Protein AF-A0A0J7NZJ3-F1 (afdb_monomer_lite)

Radius of gyration: 26.22 Å; chains: 1; bounding box: 53×62×60 Å

Sequence (137 aa):
MSRIPDVPDTSALKGGGDRPMTIVRRVGRERERMLGMTDEERAWRKKWLDAQKLAPEEPVTPKGYYEEMYNPIRRFYSAPMNKVQNMMEPLMHWTRQGGWKITVSRPTMYPDTKDLDVLYRTKGNQFYVNGFDKSPI

Organism: Lasius niger (NCBI:txid67767)

Foldseek 3Di:
DPPDDDDPDPPVPPPPDDDDDDPCPQVVDPVSVVVPADPVRVVVVVVVVVVPDDDPCPPDDDVCNVVVVDDPVVCVVCVVVVVVCVVCVVVPPPPDPDDPPPDDDDDDDDPPDPCVVVPPPPDPVCVPCVCVVVPPD

InterPro domains:
  IPR019174 NADH dehydrogenase 1, beta subcomplex, subunit 6 [PF09782] (16-89)

Structure (mmCIF, N/CA/C/O backbone):
data_AF-A0A0J7NZJ3-F1
#
_entry.id   AF-A0A0J7NZJ3-F1
#
loop_
_atom_site.group_PDB
_atom_site.id
_atom_site.type_symbol
_atom_site.label_atom_id
_atom_site.label_alt_id
_atom_site.label_comp_id
_atom_site.label_asym_id
_atom_site.label_entity_id
_atom_site.label_seq_id
_atom_site.pdbx_PDB_ins_code
_atom_site.Cartn_x
_atom_site.Cartn_y
_atom_site.Cartn_z
_atom_site.occupancy
_atom_site.B_iso_or_equiv
_atom_site.auth_seq_id
_atom_site.auth_comp_id
_atom_site.auth_asym_id
_atom_site.auth_atom_id
_atom_site.pdbx_PDB_model_num
ATOM 1 N N . MET A 1 1 ? 23.732 -0.361 -39.952 1.00 41.81 1 MET A N 1
ATOM 2 C CA . MET A 1 1 ? 22.488 0.358 -39.603 1.00 41.81 1 MET A CA 1
ATOM 3 C C . MET A 1 1 ? 21.825 -0.403 -38.468 1.00 41.81 1 MET A C 1
ATOM 5 O O . MET A 1 1 ? 21.679 -1.617 -38.596 1.00 41.81 1 MET A O 1
ATOM 9 N N . SER A 1 2 ? 21.540 0.241 -37.335 1.00 41.75 2 SER A N 1
ATOM 10 C CA . SER A 1 2 ? 20.831 -0.387 -36.214 1.00 41.75 2 SER A CA 1
ATOM 11 C C . SER A 1 2 ? 19.495 -0.940 -36.723 1.00 41.75 2 SER A C 1
ATOM 13 O O . SER A 1 2 ? 18.712 -0.227 -37.335 1.00 41.75 2 SER A O 1
ATOM 15 N N . ARG A 1 3 ? 19.225 -2.236 -36.507 1.00 59.31 3 ARG A N 1
ATOM 16 C CA . ARG A 1 3 ? 17.913 -2.853 -36.820 1.00 59.31 3 ARG A CA 1
ATOM 17 C C . ARG A 1 3 ? 16.822 -2.446 -35.820 1.00 59.31 3 ARG A C 1
ATOM 19 O O . ARG A 1 3 ? 15.704 -2.950 -35.878 1.00 59.31 3 ARG A O 1
ATOM 26 N N . ILE A 1 4 ? 17.190 -1.618 -34.849 1.00 54.62 4 ILE A N 1
ATOM 27 C CA . ILE A 1 4 ? 16.340 -1.148 -33.770 1.00 54.62 4 ILE A CA 1
ATOM 28 C C . ILE A 1 4 ? 15.749 0.173 -34.260 1.00 54.62 4 ILE A C 1
ATOM 30 O O . ILE A 1 4 ? 16.530 1.042 -34.644 1.00 54.62 4 ILE A O 1
ATOM 34 N N . PRO A 1 5 ? 14.414 0.309 -34.310 1.00 60.78 5 PRO A N 1
ATOM 35 C CA . PRO A 1 5 ? 13.801 1.565 -34.704 1.00 60.78 5 PRO A CA 1
ATOM 36 C C . PRO A 1 5 ? 14.178 2.644 -33.693 1.00 60.78 5 PRO A C 1
ATOM 38 O O . PRO A 1 5 ? 14.085 2.417 -32.482 1.00 60.78 5 PRO A O 1
ATOM 41 N N . ASP A 1 6 ? 14.590 3.801 -34.204 1.00 62.91 6 ASP A N 1
ATOM 42 C CA . ASP A 1 6 ? 14.817 4.972 -33.373 1.00 62.91 6 ASP A CA 1
ATOM 43 C C . ASP A 1 6 ? 13.517 5.367 -32.674 1.00 62.91 6 ASP A C 1
ATOM 45 O O . ASP A 1 6 ? 12.397 5.126 -33.141 1.00 62.91 6 ASP A O 1
ATOM 49 N N . VAL A 1 7 ? 13.681 5.940 -31.495 1.00 61.03 7 VAL A N 1
ATOM 50 C CA . VAL A 1 7 ? 12.571 6.290 -30.629 1.00 61.03 7 VAL A CA 1
ATOM 51 C C . VAL A 1 7 ? 11.738 7.396 -31.299 1.00 61.03 7 VAL A C 1
ATOM 53 O O . VAL A 1 7 ? 12.303 8.419 -31.684 1.00 61.03 7 VAL A O 1
ATOM 56 N N . PRO A 1 8 ? 10.399 7.258 -31.422 1.00 60.31 8 PRO A N 1
ATOM 57 C CA . PRO A 1 8 ? 9.576 8.342 -31.948 1.00 60.31 8 PRO A CA 1
ATOM 58 C C . PRO A 1 8 ? 9.675 9.546 -31.010 1.00 60.31 8 PRO A C 1
ATOM 60 O O . PRO A 1 8 ? 9.648 9.377 -29.784 1.00 60.31 8 PRO A O 1
ATOM 63 N N . ASP A 1 9 ? 9.807 10.748 -31.566 1.00 61.19 9 ASP A N 1
ATOM 64 C CA . ASP A 1 9 ? 9.882 11.973 -30.775 1.00 61.19 9 ASP A CA 1
ATOM 65 C C . ASP A 1 9 ? 8.548 12.221 -30.042 1.00 61.19 9 ASP A C 1
ATOM 67 O O . ASP A 1 9 ? 7.464 12.045 -30.600 1.00 61.19 9 ASP A O 1
ATOM 71 N N . THR A 1 10 ? 8.619 12.580 -28.760 1.00 54.94 10 THR A N 1
ATOM 72 C CA . THR A 1 10 ? 7.445 12.830 -27.897 1.00 54.94 10 THR A CA 1
ATOM 73 C C . THR A 1 10 ? 7.421 14.231 -27.322 1.00 54.94 10 THR A C 1
ATOM 75 O O . THR A 1 10 ? 6.650 14.505 -26.402 1.00 54.94 10 THR A O 1
ATOM 78 N N . SER A 1 11 ? 8.230 15.123 -27.888 1.00 57.75 11 SER A N 1
ATOM 79 C CA . SER A 1 11 ? 8.173 16.571 -27.682 1.00 57.75 11 SER A CA 1
ATOM 80 C C . SER A 1 11 ? 6.761 17.164 -27.874 1.00 57.75 11 SER A C 1
ATOM 82 O O . SER A 1 11 ? 6.467 18.240 -27.361 1.00 57.75 11 SER A O 1
ATOM 84 N N . ALA A 1 12 ? 5.857 16.441 -28.547 1.00 50.81 12 ALA A N 1
ATOM 85 C CA . ALA A 1 12 ? 4.479 16.845 -28.821 1.00 50.81 12 ALA A CA 1
ATOM 86 C C . ALA A 1 12 ? 3.500 16.785 -27.622 1.00 50.81 12 ALA A C 1
ATOM 88 O O . ALA A 1 12 ? 2.387 17.304 -27.734 1.00 50.81 12 ALA A O 1
ATOM 89 N N . LEU A 1 13 ? 3.856 16.186 -26.474 1.00 57.81 13 LEU A N 1
ATOM 90 C CA . LEU A 1 13 ? 2.993 16.204 -25.282 1.00 57.81 13 LEU A CA 1
ATOM 91 C C . LEU A 1 13 ? 3.130 17.567 -24.574 1.00 57.81 13 LEU A C 1
ATOM 93 O O . LEU A 1 13 ? 4.118 17.836 -23.888 1.00 57.81 13 LEU A O 1
ATOM 97 N N . LYS A 1 14 ? 2.143 18.454 -24.773 1.00 46.91 14 LYS A N 1
ATOM 98 C CA . LYS A 1 14 ? 2.092 19.799 -24.168 1.00 46.91 14 LYS A CA 1
ATOM 99 C C . LYS A 1 14 ? 2.301 19.696 -22.647 1.00 46.91 14 LYS A C 1
ATOM 101 O O . LYS A 1 14 ? 1.433 19.185 -21.948 1.00 46.91 14 LYS A O 1
ATOM 106 N N . GLY A 1 15 ? 3.446 20.175 -22.151 1.00 55.78 15 GLY A N 1
ATOM 107 C CA . GLY A 1 15 ? 3.791 20.189 -20.721 1.00 55.78 15 GLY A CA 1
ATOM 108 C C . GLY A 1 15 ? 5.087 19.470 -20.335 1.00 55.78 15 GLY A C 1
ATOM 109 O O . GLY A 1 15 ? 5.417 19.456 -19.155 1.00 55.78 15 GLY A O 1
ATOM 110 N N . GLY A 1 16 ? 5.825 18.877 -21.283 1.00 52.75 16 GLY A N 1
ATOM 111 C CA . GLY A 1 16 ? 7.102 18.212 -20.974 1.00 52.75 16 GLY A CA 1
ATOM 112 C C . GLY A 1 16 ? 6.945 16.965 -20.094 1.00 52.75 16 GLY A C 1
ATOM 113 O O . GLY A 1 16 ? 7.902 16.537 -19.454 1.00 52.75 16 GLY A O 1
ATOM 114 N N . GLY A 1 17 ? 5.734 16.400 -20.040 1.00 59.41 17 GLY A N 1
ATOM 115 C CA . GLY A 1 17 ? 5.440 15.196 -19.273 1.00 59.41 17 GLY A CA 1
ATOM 116 C C . GLY A 1 17 ? 6.110 13.962 -19.876 1.00 59.41 17 GLY A C 1
ATOM 117 O O . GLY A 1 17 ? 6.126 13.782 -21.097 1.00 59.41 17 GLY A O 1
ATOM 118 N N . ASP A 1 18 ? 6.642 13.096 -19.009 1.00 60.12 18 ASP A N 1
ATOM 119 C CA . ASP A 1 18 ? 7.151 11.782 -19.406 1.00 60.12 18 ASP A CA 1
ATOM 120 C C . ASP A 1 18 ? 6.038 10.995 -20.138 1.00 60.12 18 ASP A C 1
ATOM 122 O O . ASP A 1 18 ? 4.856 11.056 -19.794 1.00 60.12 18 AS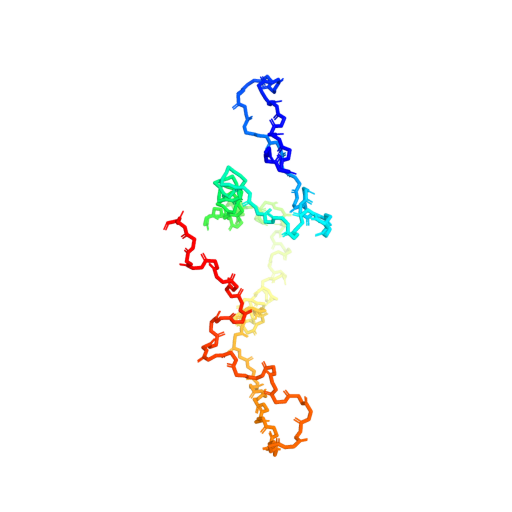P A O 1
ATOM 126 N N . ARG A 1 19 ? 6.414 10.263 -21.192 1.00 66.00 19 ARG A N 1
ATOM 127 C CA . ARG A 1 19 ? 5.481 9.556 -22.093 1.00 66.00 19 ARG A CA 1
ATOM 128 C C . ARG A 1 19 ? 4.551 8.610 -21.292 1.00 66.00 19 ARG A C 1
ATOM 130 O O . ARG A 1 19 ? 5.024 7.888 -20.424 1.00 66.00 19 ARG A O 1
ATOM 137 N N . PRO A 1 20 ? 3.250 8.471 -21.576 1.00 62.62 20 PRO A N 1
ATOM 138 C CA . PRO A 1 20 ? 2.481 7.403 -20.936 1.00 62.62 20 PRO A CA 1
ATOM 139 C C . PRO A 1 20 ? 2.985 6.014 -21.391 1.00 62.62 20 PRO A C 1
ATOM 141 O O . PRO A 1 20 ? 3.314 5.792 -22.563 1.00 62.62 20 PRO A O 1
ATOM 144 N N . MET A 1 21 ? 3.084 5.071 -20.451 1.00 63.59 21 MET A N 1
ATOM 145 C CA . MET A 1 21 ? 3.453 3.670 -20.690 1.00 63.59 21 MET A CA 1
ATOM 146 C C . MET A 1 21 ? 2.277 2.742 -20.488 1.00 63.59 21 MET A C 1
ATOM 148 O O . MET A 1 21 ? 1.583 2.828 -19.482 1.00 63.59 21 MET A O 1
ATOM 152 N N . THR A 1 22 ? 2.129 1.777 -21.391 1.00 67.31 22 THR A N 1
ATOM 153 C CA . THR A 1 22 ? 1.383 0.553 -21.104 1.00 67.31 22 THR A CA 1
ATOM 154 C C . THR A 1 22 ? 2.352 -0.500 -20.569 1.00 67.31 22 THR A C 1
ATOM 156 O O . THR A 1 22 ? 3.532 -0.495 -20.918 1.00 67.31 22 THR A O 1
ATOM 159 N N . ILE A 1 23 ? 1.862 -1.435 -19.751 1.00 67.69 23 ILE A N 1
ATOM 160 C CA . ILE A 1 23 ? 2.670 -2.506 -19.130 1.00 67.69 23 ILE A CA 1
ATOM 161 C C . ILE A 1 23 ? 3.493 -3.295 -20.168 1.00 67.69 23 ILE A C 1
ATOM 163 O O . ILE A 1 23 ? 4.580 -3.781 -19.860 1.00 67.69 23 ILE A O 1
ATOM 167 N N . VAL A 1 24 ? 2.973 -3.419 -21.394 1.00 64.44 24 VAL A N 1
ATOM 168 C CA . VAL A 1 24 ? 3.445 -4.380 -22.397 1.00 64.44 24 VAL A CA 1
ATOM 169 C C . VAL A 1 24 ? 4.266 -3.739 -23.529 1.00 64.44 24 VAL A C 1
ATOM 171 O O . VAL A 1 24 ? 5.221 -4.360 -23.985 1.00 64.44 24 VAL A O 1
ATOM 174 N N . ARG A 1 25 ? 3.962 -2.507 -23.973 1.00 69.25 25 ARG A N 1
ATOM 175 C CA . ARG A 1 25 ? 4.706 -1.773 -25.026 1.00 69.25 25 ARG A CA 1
ATOM 176 C C . ARG A 1 25 ? 5.174 -2.655 -26.219 1.00 69.25 25 ARG A C 1
ATOM 178 O O . ARG A 1 25 ? 4.451 -3.545 -26.657 1.00 69.25 25 ARG A O 1
ATOM 185 N N . ARG A 1 26 ? 6.373 -2.389 -26.758 1.00 67.38 26 ARG A N 1
ATOM 186 C CA . ARG A 1 26 ? 7.106 -3.148 -27.789 1.00 67.38 26 ARG A CA 1
ATOM 187 C C . ARG A 1 26 ? 7.380 -4.601 -27.362 1.00 67.38 26 ARG A C 1
ATOM 189 O O . ARG A 1 26 ? 7.218 -5.552 -28.118 1.00 67.38 26 ARG A O 1
ATOM 196 N N . VAL A 1 27 ? 7.704 -4.808 -26.086 1.00 65.62 27 VAL A N 1
ATOM 197 C CA . VAL A 1 27 ? 8.017 -6.139 -25.535 1.00 65.62 27 VAL A CA 1
ATOM 198 C C . VAL A 1 27 ? 6.825 -7.103 -25.496 1.00 65.62 27 VAL A C 1
ATOM 200 O O . VAL A 1 27 ? 7.013 -8.261 -25.127 1.00 65.62 27 VAL A O 1
ATOM 203 N N . GLY A 1 28 ? 5.626 -6.687 -25.916 1.00 69.06 28 GLY A N 1
ATOM 204 C CA . GLY A 1 28 ? 4.506 -7.586 -26.197 1.00 69.06 28 GLY A CA 1
ATOM 205 C C . GLY A 1 28 ? 4.736 -8.516 -27.385 1.00 69.06 28 GLY A C 1
ATOM 206 O O . GLY A 1 28 ? 4.242 -9.640 -27.371 1.00 69.06 28 GLY A O 1
ATOM 207 N N . ARG A 1 29 ? 5.515 -8.089 -28.388 1.00 72.94 29 ARG A N 1
ATOM 208 C CA . ARG A 1 29 ? 5.822 -8.896 -29.576 1.00 72.94 29 ARG A CA 1
ATOM 209 C C . ARG A 1 29 ? 7.100 -9.704 -29.367 1.00 72.94 29 ARG A C 1
ATOM 211 O O . ARG A 1 29 ? 8.157 -9.164 -29.053 1.00 72.94 29 ARG A O 1
ATOM 218 N N . GLU A 1 30 ? 7.033 -11.007 -29.612 1.00 62.56 30 GLU A N 1
ATOM 219 C CA . GLU A 1 30 ? 8.147 -11.938 -29.370 1.00 62.56 30 GLU A CA 1
ATOM 220 C C . GLU A 1 30 ? 9.400 -11.608 -30.192 1.00 62.56 30 GLU A C 1
ATOM 222 O O . GLU A 1 30 ? 10.509 -11.620 -29.660 1.00 62.56 30 GLU A O 1
ATOM 227 N N . ARG A 1 31 ? 9.232 -11.211 -31.462 1.00 70.62 31 ARG A N 1
ATOM 228 C CA . ARG A 1 31 ? 10.346 -10.774 -32.325 1.00 70.62 31 ARG A CA 1
ATOM 229 C C . ARG A 1 31 ? 11.091 -9.569 -31.759 1.00 70.62 31 ARG A C 1
ATOM 231 O O . ARG A 1 31 ? 12.302 -9.456 -31.910 1.00 70.62 31 ARG A O 1
ATOM 238 N N . GLU A 1 32 ? 10.365 -8.670 -31.110 1.00 65.69 32 GLU A N 1
ATOM 239 C CA . GLU A 1 32 ? 10.929 -7.462 -30.523 1.00 65.69 32 GLU A CA 1
ATOM 240 C C . GLU A 1 32 ? 11.598 -7.750 -29.172 1.00 65.69 32 GLU A C 1
ATOM 242 O O . GLU A 1 32 ? 12.618 -7.140 -28.854 1.00 65.69 32 GLU A O 1
ATOM 247 N N . ARG A 1 33 ? 11.098 -8.751 -28.436 1.00 67.88 33 ARG A N 1
ATOM 248 C CA . ARG A 1 33 ? 11.699 -9.263 -27.196 1.00 67.88 33 ARG A CA 1
ATOM 249 C C . ARG A 1 33 ? 13.067 -9.914 -27.430 1.00 67.88 33 ARG A C 1
ATOM 251 O O . ARG A 1 33 ? 13.976 -9.708 -26.632 1.00 67.88 33 ARG A O 1
ATOM 258 N N . MET A 1 34 ? 13.238 -10.624 -28.548 1.00 64.44 34 MET A N 1
ATOM 259 C CA . MET A 1 34 ? 14.521 -11.236 -28.937 1.00 64.44 34 MET A CA 1
ATOM 260 C C . MET A 1 34 ? 15.628 -10.212 -29.235 1.00 64.44 34 MET A C 1
ATOM 262 O O . MET A 1 34 ? 16.805 -10.545 -29.152 1.00 64.44 34 MET A O 1
ATOM 266 N N . LEU A 1 35 ? 15.264 -8.970 -29.569 1.00 68.88 35 LEU A N 1
ATOM 267 C CA . LEU A 1 35 ? 16.211 -7.881 -29.836 1.00 68.88 35 LEU A CA 1
ATOM 268 C C . LEU A 1 35 ? 16.714 -7.190 -28.553 1.00 68.88 35 LEU A C 1
ATOM 270 O O . LEU A 1 35 ? 17.629 -6.376 -28.633 1.00 68.88 35 LEU A O 1
ATOM 274 N N . GLY A 1 36 ? 16.138 -7.506 -27.387 1.00 71.56 36 GLY A N 1
ATOM 275 C CA . GLY A 1 36 ? 16.479 -6.875 -26.112 1.00 71.56 36 GLY A CA 1
ATOM 276 C C . GLY A 1 36 ? 15.813 -5.510 -25.886 1.00 71.56 36 GLY A C 1
ATOM 277 O O . GLY A 1 36 ? 14.938 -5.088 -26.649 1.00 71.56 36 GLY A O 1
ATOM 278 N N . MET A 1 37 ? 16.214 -4.854 -24.790 1.00 68.25 37 MET A N 1
ATOM 279 C CA . MET A 1 37 ? 15.723 -3.542 -24.344 1.00 68.25 37 MET A CA 1
ATOM 280 C C . MET A 1 37 ? 16.819 -2.490 -24.544 1.00 68.25 37 MET A C 1
ATOM 282 O O . MET A 1 37 ? 17.963 -2.734 -24.144 1.00 68.25 37 MET A O 1
ATOM 286 N N . THR A 1 38 ? 16.475 -1.338 -25.125 1.00 77.50 38 THR A N 1
ATOM 287 C CA . THR A 1 38 ? 17.431 -0.231 -25.309 1.00 77.50 38 THR A CA 1
ATOM 288 C C . THR A 1 38 ? 17.806 0.409 -23.966 1.00 77.50 38 THR A C 1
ATOM 290 O O . THR A 1 38 ? 17.103 0.241 -22.966 1.00 77.50 38 THR A O 1
ATOM 293 N N . ASP A 1 39 ? 18.924 1.136 -23.906 1.00 74.38 39 ASP A N 1
ATOM 294 C CA . ASP A 1 39 ? 19.382 1.767 -22.658 1.00 74.38 39 ASP A CA 1
ATOM 295 C C . ASP A 1 39 ? 18.422 2.869 -22.183 1.00 74.38 39 ASP A C 1
ATOM 297 O O . ASP A 1 39 ? 18.138 2.981 -20.988 1.00 74.38 39 ASP A O 1
ATOM 301 N N . GLU A 1 40 ? 17.823 3.608 -23.119 1.00 72.00 40 GLU A N 1
ATOM 302 C CA . GLU A 1 40 ? 16.770 4.587 -22.833 1.00 72.00 40 GLU A CA 1
ATOM 303 C C . GLU A 1 40 ? 15.499 3.916 -22.295 1.00 72.00 40 GLU A C 1
ATOM 305 O O . GLU A 1 40 ? 14.941 4.349 -21.285 1.00 72.00 40 GLU A O 1
ATOM 310 N N . GLU A 1 41 ? 15.064 2.806 -22.905 1.00 70.44 41 GLU A N 1
ATOM 311 C CA . GLU A 1 41 ? 13.940 2.011 -22.402 1.00 70.44 41 GLU A CA 1
ATOM 312 C C . GLU A 1 41 ? 14.221 1.469 -20.994 1.00 70.44 41 GLU A C 1
ATOM 314 O O . GLU A 1 41 ? 13.303 1.397 -20.175 1.00 70.44 41 GLU A O 1
ATOM 319 N N . ARG A 1 42 ? 15.480 1.142 -20.679 1.00 76.00 42 ARG A N 1
ATOM 320 C CA . ARG A 1 42 ? 15.899 0.644 -19.362 1.00 76.00 42 ARG A CA 1
ATOM 321 C C . ARG A 1 42 ? 15.889 1.737 -18.298 1.00 76.00 42 ARG A C 1
ATOM 323 O O . ARG A 1 42 ? 15.323 1.526 -17.223 1.00 76.00 42 ARG A O 1
ATOM 330 N N . ALA A 1 43 ? 16.438 2.915 -18.602 1.00 79.00 43 ALA A N 1
ATOM 331 C CA . ALA A 1 43 ? 16.365 4.090 -17.729 1.00 79.00 43 ALA A CA 1
ATOM 332 C C . ALA A 1 43 ? 14.909 4.457 -17.416 1.00 79.00 43 ALA A C 1
ATOM 334 O O . ALA A 1 43 ? 14.549 4.836 -16.300 1.00 7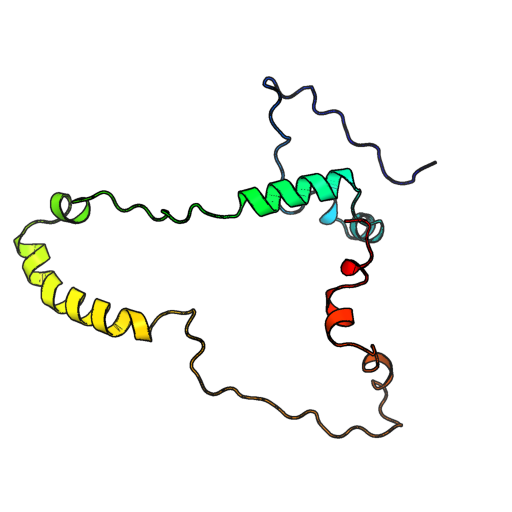9.00 43 ALA A O 1
ATOM 335 N N . TRP A 1 44 ? 14.044 4.273 -18.399 1.00 72.38 44 TRP A N 1
ATOM 336 C CA . TRP A 1 44 ? 12.650 4.623 -18.279 1.00 72.38 44 TRP A CA 1
ATOM 337 C C . TRP A 1 44 ? 11.802 3.531 -17.602 1.00 72.38 44 TRP A C 1
ATOM 339 O O . TRP A 1 44 ? 10.913 3.832 -16.807 1.00 72.38 44 TRP A O 1
ATOM 349 N N . ARG A 1 45 ? 12.156 2.250 -17.779 1.00 77.88 45 ARG A N 1
ATOM 350 C CA . ARG A 1 45 ? 11.644 1.127 -16.977 1.00 77.88 45 ARG A CA 1
ATOM 351 C C . ARG A 1 45 ? 12.002 1.286 -15.501 1.00 77.88 45 ARG A C 1
ATOM 353 O O . ARG A 1 45 ? 11.170 0.974 -14.655 1.00 77.88 45 ARG A O 1
ATOM 360 N N . LYS A 1 46 ? 13.197 1.801 -15.191 1.00 83.00 46 LYS A N 1
ATOM 361 C CA . LYS A 1 46 ? 13.613 2.133 -13.820 1.00 83.00 46 LYS A CA 1
ATOM 362 C C . LYS A 1 46 ? 12.682 3.177 -13.199 1.00 83.00 46 LYS A C 1
ATOM 364 O O . LYS A 1 46 ? 12.171 2.927 -12.115 1.00 83.00 46 LYS A O 1
ATOM 369 N N . LYS A 1 47 ? 12.390 4.274 -13.911 1.00 80.69 47 LYS A N 1
ATOM 370 C CA . LYS A 1 47 ? 11.395 5.272 -13.472 1.00 80.69 47 LYS A CA 1
ATOM 371 C C . LYS A 1 47 ? 10.010 4.651 -13.258 1.00 80.69 47 LYS A C 1
ATOM 373 O O . LYS A 1 47 ? 9.382 4.898 -12.238 1.00 80.69 47 LYS A O 1
ATOM 378 N N . TRP A 1 48 ? 9.549 3.812 -14.191 1.00 79.06 48 TRP A N 1
ATOM 379 C CA . TRP A 1 48 ? 8.249 3.140 -14.079 1.00 79.06 48 TRP A CA 1
ATOM 380 C C . TRP A 1 48 ? 8.162 2.234 -12.848 1.00 79.06 48 TRP A C 1
ATOM 382 O O . TRP A 1 48 ? 7.171 2.277 -12.132 1.00 79.06 48 TRP A O 1
ATOM 392 N N . LEU A 1 49 ? 9.187 1.414 -12.597 1.00 82.62 49 LEU A N 1
ATOM 393 C CA . LEU A 1 49 ? 9.241 0.539 -11.423 1.00 82.62 49 LEU A CA 1
ATOM 394 C C . LEU A 1 49 ? 9.268 1.336 -10.118 1.00 82.62 49 LEU A C 1
ATOM 396 O O . LEU A 1 49 ? 8.657 0.916 -9.141 1.00 82.62 49 LEU A O 1
ATOM 400 N N . ASP A 1 50 ? 9.950 2.478 -10.111 1.00 85.12 50 ASP A N 1
ATOM 401 C CA . ASP A 1 50 ? 9.976 3.372 -8.959 1.00 85.12 50 ASP A CA 1
ATOM 402 C C . ASP A 1 50 ? 8.596 3.991 -8.697 1.00 85.12 50 ASP A C 1
ATOM 404 O O . ASP A 1 50 ? 8.137 3.998 -7.562 1.00 85.12 50 ASP A O 1
ATOM 408 N N . ALA A 1 51 ? 7.874 4.376 -9.755 1.00 82.06 51 ALA A N 1
ATOM 409 C CA . ALA A 1 51 ? 6.510 4.898 -9.667 1.00 82.06 51 ALA A CA 1
ATOM 410 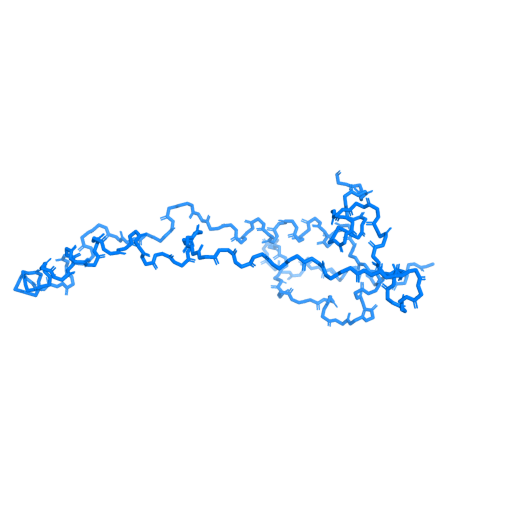C C . ALA A 1 51 ? 5.465 3.866 -9.194 1.00 82.06 51 ALA A C 1
ATOM 412 O O . ALA A 1 51 ? 4.370 4.252 -8.801 1.00 82.06 51 ALA A O 1
ATOM 413 N N . GLN A 1 52 ? 5.768 2.562 -9.246 1.00 83.38 52 GLN A N 1
ATOM 414 C CA . GLN A 1 52 ? 4.897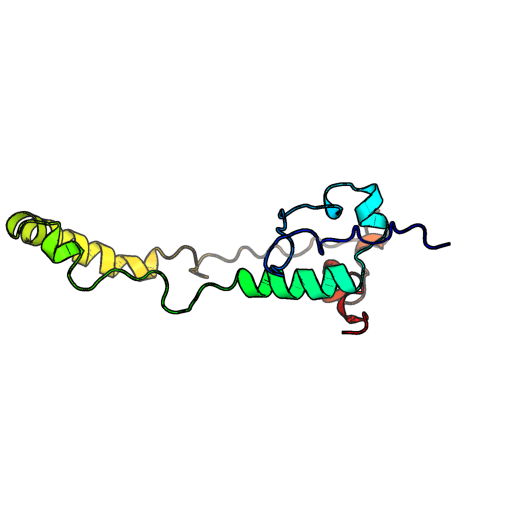 1.519 -8.681 1.00 83.38 52 GLN A CA 1
ATOM 415 C C . GLN A 1 52 ? 5.087 1.333 -7.170 1.00 83.38 52 GLN A C 1
ATOM 417 O O . GLN A 1 52 ? 4.334 0.580 -6.553 1.00 83.38 52 GLN A O 1
ATOM 422 N N . LYS A 1 53 ? 6.100 1.963 -6.563 1.00 82.56 53 LYS A N 1
ATOM 423 C CA . LYS A 1 53 ? 6.266 1.932 -5.111 1.00 82.56 53 LYS A CA 1
ATOM 424 C C . LYS A 1 53 ? 5.199 2.825 -4.495 1.00 82.56 53 LYS A C 1
ATOM 426 O O . LYS A 1 53 ? 5.195 4.034 -4.707 1.00 82.56 53 LYS A O 1
ATOM 431 N N . LEU A 1 54 ? 4.295 2.202 -3.750 1.00 85.94 54 LEU A N 1
ATOM 432 C CA . LEU A 1 54 ? 3.263 2.907 -3.007 1.00 85.94 54 LEU A CA 1
ATOM 433 C C . LEU A 1 54 ? 3.900 3.746 -1.890 1.00 85.94 54 LEU A C 1
ATOM 435 O O . LEU A 1 54 ? 4.945 3.366 -1.349 1.00 85.94 54 LEU A O 1
ATOM 439 N N . ALA A 1 55 ? 3.281 4.872 -1.537 1.00 82.25 55 ALA A N 1
ATOM 440 C CA . ALA A 1 55 ? 3.708 5.624 -0.366 1.00 82.25 55 ALA A CA 1
ATOM 441 C C . ALA A 1 55 ? 3.497 4.771 0.901 1.00 82.25 55 ALA A C 1
ATOM 443 O O . ALA A 1 55 ? 2.507 4.042 0.987 1.00 82.25 55 ALA A O 1
ATOM 444 N N . PRO A 1 56 ? 4.394 4.855 1.900 1.00 84.38 56 PRO A N 1
ATOM 445 C CA . PRO A 1 56 ? 4.279 4.043 3.113 1.00 84.38 56 PRO A CA 1
ATOM 446 C C . PRO A 1 56 ? 3.025 4.363 3.940 1.00 84.38 56 PRO A C 1
ATOM 448 O O . PRO A 1 56 ? 2.588 3.530 4.725 1.00 84.38 56 PRO A O 1
ATOM 451 N N . GLU A 1 57 ? 2.455 5.554 3.761 1.00 83.25 57 GLU A N 1
ATOM 452 C CA . GLU A 1 57 ? 1.269 6.037 4.480 1.00 83.25 57 GLU A CA 1
ATOM 453 C C . GLU A 1 57 ? -0.053 5.529 3.880 1.00 83.25 57 GLU A C 1
ATOM 455 O O . GLU A 1 57 ? -1.121 5.704 4.465 1.00 83.25 57 GLU A O 1
ATOM 460 N N . GLU A 1 58 ? -0.016 4.920 2.696 1.00 76.62 58 GLU A N 1
ATOM 461 C CA . GLU A 1 58 ? -1.201 4.345 2.064 1.00 76.62 58 GLU A CA 1
ATOM 462 C C . GLU A 1 58 ? -1.428 2.915 2.584 1.00 76.62 58 GLU A C 1
ATOM 464 O O . GLU A 1 58 ? -0.472 2.140 2.656 1.00 76.62 58 GLU A O 1
ATOM 469 N N . PRO A 1 59 ? -2.668 2.495 2.911 1.00 80.88 59 PRO A N 1
ATOM 470 C CA . PRO A 1 59 ? -3.957 3.169 2.730 1.00 80.88 59 PRO A CA 1
ATOM 471 C C . PRO A 1 59 ? -4.319 4.142 3.868 1.00 80.88 59 PRO A C 1
ATOM 473 O O . PRO A 1 59 ? -4.432 3.756 5.030 1.00 80.88 59 PRO A O 1
ATOM 476 N N . VAL A 1 60 ? -4.620 5.397 3.523 1.00 78.00 60 VAL A N 1
ATOM 477 C CA . VAL A 1 60 ? -5.059 6.401 4.503 1.00 78.00 60 VAL A CA 1
ATOM 478 C C . VAL A 1 60 ? -6.559 6.259 4.758 1.00 78.00 60 VAL A C 1
ATOM 480 O O . VAL A 1 60 ? -7.381 6.647 3.928 1.00 78.00 60 VAL A O 1
ATOM 483 N N . THR A 1 61 ? -6.942 5.754 5.929 1.00 80.56 61 THR A N 1
ATOM 484 C CA . THR A 1 61 ? -8.314 5.925 6.432 1.00 80.56 61 THR A CA 1
ATOM 485 C C . THR A 1 61 ? -8.398 7.236 7.218 1.00 80.56 61 THR A C 1
ATOM 487 O O . THR A 1 61 ? -7.666 7.372 8.204 1.00 80.56 61 THR A O 1
ATOM 490 N N . PRO A 1 62 ? -9.261 8.201 6.839 1.00 83.25 62 PRO A N 1
ATOM 491 C CA . PRO A 1 62 ? -9.371 9.456 7.569 1.00 83.25 62 PRO A CA 1
ATOM 492 C C . PRO A 1 62 ? -9.781 9.210 9.024 1.00 83.25 62 PRO A C 1
ATOM 494 O O . PRO A 1 62 ? -10.594 8.328 9.325 1.00 83.25 62 PRO A O 1
ATOM 497 N N . LYS A 1 63 ? -9.219 10.004 9.941 1.00 83.38 63 LYS A N 1
ATOM 498 C CA . LYS A 1 63 ? -9.548 9.914 11.366 1.00 83.38 63 LYS A CA 1
ATOM 499 C C . LYS A 1 63 ? -11.050 10.132 11.550 1.00 83.38 63 LYS A C 1
ATOM 501 O O . LYS A 1 63 ? -11.584 11.131 11.089 1.00 83.38 63 LYS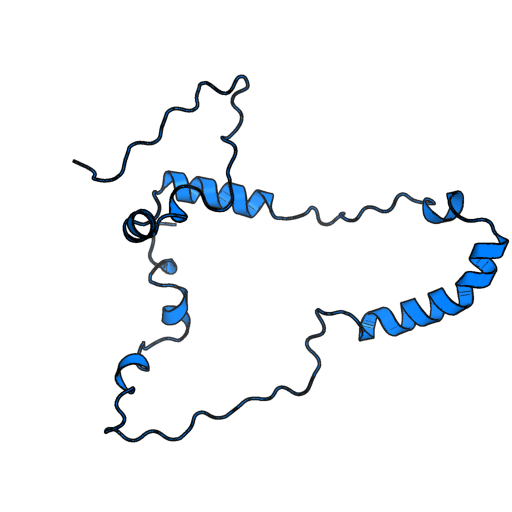 A O 1
ATOM 506 N N . GLY A 1 64 ? -11.714 9.197 12.223 1.00 84.44 64 GLY A N 1
ATOM 507 C CA . GLY A 1 64 ? -13.148 9.285 12.497 1.00 84.44 64 GLY A CA 1
ATOM 508 C C . GLY A 1 64 ? -14.063 8.876 11.337 1.00 84.44 64 GLY A C 1
ATOM 509 O O . GLY A 1 64 ? -15.269 8.852 11.532 1.00 84.44 64 GLY A O 1
ATOM 510 N N . TYR A 1 65 ? -13.544 8.455 10.176 1.00 85.19 65 TYR A N 1
ATOM 511 C CA . TYR A 1 65 ? -14.375 8.044 9.031 1.00 85.19 65 TYR A CA 1
ATOM 512 C C . TYR A 1 65 ? -15.453 7.010 9.407 1.00 85.19 65 TYR A C 1
ATOM 514 O O . TYR A 1 65 ? -16.644 7.198 9.168 1.00 85.19 65 TYR A O 1
ATOM 522 N N . TYR A 1 66 ? -15.054 5.939 10.096 1.00 80.81 66 TYR A N 1
ATOM 523 C CA . TYR A 1 66 ? -15.984 4.911 10.576 1.00 80.81 66 TYR A CA 1
ATOM 524 C C . TYR A 1 66 ? -16.874 5.390 11.733 1.00 80.81 66 TYR A C 1
ATOM 526 O O . TYR A 1 66 ? -17.949 4.833 11.966 1.00 80.81 66 TYR A O 1
ATOM 534 N N . GLU A 1 67 ? -16.431 6.417 12.457 1.00 83.44 67 GLU A N 1
ATOM 535 C CA . GLU A 1 67 ? -17.180 7.040 13.542 1.00 83.44 67 GLU A CA 1
ATOM 536 C C . GLU A 1 67 ? -18.217 8.056 13.054 1.00 83.44 67 GLU A C 1
ATOM 538 O O . GLU A 1 67 ? -19.145 8.390 13.774 1.00 83.44 67 GLU A O 1
ATOM 543 N N . GLU A 1 68 ? -18.127 8.551 11.836 1.00 85.81 68 GLU A N 1
ATOM 544 C CA . GLU A 1 68 ? -19.194 9.378 11.272 1.00 85.81 68 GLU A CA 1
ATOM 545 C C . GLU A 1 68 ? -20.190 8.505 10.505 1.00 85.81 68 GLU A C 1
ATOM 547 O O . GLU A 1 68 ? -21.396 8.734 10.546 1.00 85.81 68 GLU A O 1
ATOM 552 N N . MET A 1 69 ? -19.701 7.431 9.880 1.00 86.25 69 MET A N 1
ATOM 553 C CA . MET A 1 69 ? -20.505 6.576 9.008 1.00 86.25 69 MET A CA 1
ATOM 554 C C . MET A 1 69 ? -21.467 5.634 9.753 1.00 86.25 69 MET A C 1
ATOM 556 O O . MET A 1 69 ? -22.468 5.197 9.184 1.00 86.25 69 MET A O 1
ATOM 560 N N . TYR A 1 70 ? -21.184 5.285 11.016 1.00 89.00 70 TYR A N 1
ATOM 561 C CA . TYR A 1 70 ? -21.974 4.300 11.764 1.00 89.00 70 TYR A CA 1
ATOM 562 C C . TYR A 1 70 ? -22.579 4.838 13.059 1.00 89.00 70 TYR A C 1
ATOM 564 O O . TYR A 1 70 ? -21.879 5.367 13.923 1.00 89.00 70 TYR A O 1
ATOM 572 N N . ASN A 1 71 ? -23.870 4.556 13.256 1.00 89.75 71 ASN A N 1
ATOM 573 C CA . ASN A 1 71 ? -24.608 4.875 14.480 1.00 89.75 71 ASN A CA 1
ATOM 574 C C . ASN A 1 71 ? -24.014 4.176 15.726 1.00 89.75 71 ASN A C 1
ATOM 576 O O . ASN A 1 71 ? -23.542 3.038 15.611 1.00 89.75 71 ASN A O 1
ATOM 580 N N . PRO A 1 72 ? -24.120 4.769 16.935 1.00 92.31 72 PRO A N 1
ATOM 581 C CA . PRO A 1 72 ? -23.574 4.196 18.173 1.00 92.31 72 PRO A CA 1
ATOM 582 C C . PRO A 1 72 ? -24.051 2.767 18.469 1.00 92.31 72 PRO A C 1
ATOM 584 O O . PRO A 1 72 ? -23.254 1.913 18.852 1.00 92.31 72 PRO A O 1
ATOM 587 N N . ILE A 1 73 ? -25.330 2.472 18.207 1.00 92.56 73 ILE A N 1
ATOM 588 C CA . ILE A 1 73 ? -25.918 1.132 18.388 1.00 92.56 73 ILE A CA 1
ATOM 589 C C . ILE A 1 73 ? -25.218 0.104 17.490 1.00 92.56 73 ILE A C 1
ATOM 591 O O . ILE A 1 73 ? -24.886 -0.994 17.934 1.00 92.56 73 ILE A O 1
ATOM 595 N N . ARG A 1 74 ? -24.941 0.467 16.231 1.00 90.69 74 ARG A N 1
ATOM 596 C CA . ARG A 1 74 ? -24.276 -0.425 15.274 1.00 90.69 74 ARG A CA 1
ATOM 597 C C . ARG A 1 74 ? -22.832 -0.699 15.683 1.00 90.69 74 ARG A C 1
ATOM 599 O O . ARG A 1 74 ? -22.388 -1.832 15.541 1.00 90.69 74 ARG A O 1
ATOM 606 N N . ARG A 1 75 ? -22.134 0.295 16.244 1.00 89.69 75 ARG A N 1
ATOM 607 C CA . ARG A 1 75 ? -20.774 0.112 16.781 1.00 89.69 75 ARG A CA 1
ATOM 608 C C . ARG A 1 75 ? -20.751 -0.783 18.007 1.00 89.69 75 ARG A C 1
ATOM 610 O O . ARG A 1 75 ? -19.876 -1.633 18.119 1.00 89.69 75 ARG A O 1
ATOM 617 N N . PHE A 1 76 ? -21.714 -0.605 18.908 1.00 93.62 76 PHE A N 1
ATOM 618 C CA . PHE A 1 76 ? -21.847 -1.455 20.085 1.00 93.62 76 PHE A CA 1
ATOM 619 C C . PHE A 1 76 ? -22.104 -2.913 19.683 1.00 93.62 76 PHE A C 1
ATOM 621 O O . PHE A 1 76 ? -21.423 -3.815 20.165 1.00 93.62 76 PHE A O 1
ATOM 628 N N . TYR A 1 77 ? -23.010 -3.134 18.727 1.00 91.19 77 TYR A N 1
ATOM 629 C CA . TYR A 1 77 ? -23.305 -4.461 18.188 1.00 91.19 77 TYR A CA 1
ATOM 630 C C . TYR A 1 77 ? -22.118 -5.093 17.436 1.00 91.19 77 TYR A C 1
ATOM 632 O O . TYR A 1 77 ? -21.891 -6.295 17.553 1.00 91.19 77 TYR A O 1
ATOM 640 N N . SER A 1 78 ? -21.328 -4.311 16.690 1.00 90.19 78 SER A N 1
ATOM 641 C CA . SER A 1 78 ? -20.158 -4.823 15.958 1.00 90.19 78 SER A CA 1
ATOM 642 C C . SER A 1 78 ? -18.912 -5.005 16.829 1.00 90.19 78 SER A C 1
ATOM 644 O O . SER A 1 78 ? -18.009 -5.742 16.445 1.00 90.19 78 SER A O 1
ATOM 646 N N . ALA A 1 79 ? -18.839 -4.360 17.997 1.00 93.62 79 ALA A N 1
ATOM 647 C CA . ALA A 1 79 ? -17.694 -4.429 18.904 1.00 93.62 79 ALA A CA 1
ATOM 648 C C . ALA A 1 79 ? -17.217 -5.860 19.234 1.00 93.62 79 ALA A C 1
ATOM 650 O O . ALA A 1 79 ? -16.008 -6.092 19.155 1.00 93.62 79 ALA A O 1
ATOM 651 N N . PRO A 1 80 ? -18.087 -6.834 19.582 1.00 95.19 80 PRO A N 1
ATOM 652 C CA . PRO A 1 80 ? -17.638 -8.203 19.831 1.00 95.19 80 PRO A CA 1
ATOM 653 C C . PRO A 1 80 ? -17.007 -8.848 18.591 1.00 95.19 80 PRO A C 1
ATOM 655 O O . PRO A 1 80 ? -15.945 -9.455 18.701 1.00 95.19 80 PRO A O 1
ATOM 658 N N . MET A 1 81 ? -17.597 -8.665 17.407 1.00 94.25 81 MET A N 1
ATOM 659 C CA . MET A 1 81 ? -17.059 -9.232 16.165 1.00 94.25 81 MET A CA 1
ATOM 660 C C . MET A 1 81 ? -15.737 -8.583 15.757 1.00 94.25 81 MET A C 1
ATOM 662 O O . MET A 1 81 ? -14.801 -9.292 15.401 1.00 94.25 81 MET A O 1
ATOM 666 N N . ASN A 1 82 ? -15.613 -7.261 15.896 1.00 91.75 82 ASN A N 1
ATOM 667 C CA . ASN A 1 82 ? -14.364 -6.551 15.614 1.00 91.75 82 ASN A CA 1
ATOM 668 C C . ASN A 1 82 ? -13.221 -7.056 16.510 1.00 91.75 82 ASN A C 1
ATOM 670 O O . ASN A 1 82 ? -12.097 -7.219 16.050 1.00 91.75 82 ASN A O 1
ATOM 674 N N . LYS A 1 83 ? -13.501 -7.371 17.784 1.00 92.00 83 LYS A N 1
ATOM 675 C CA . LYS A 1 83 ? -12.500 -7.968 18.685 1.00 92.00 83 LYS A CA 1
ATOM 676 C C . LYS A 1 83 ? -12.048 -9.351 18.218 1.00 92.00 83 LYS A C 1
ATOM 678 O O . LYS A 1 83 ? -10.858 -9.644 18.270 1.00 92.00 83 LYS A O 1
ATOM 683 N N . VAL A 1 84 ? -12.980 -10.190 17.762 1.00 93.75 84 VAL A N 1
ATOM 684 C CA . VAL A 1 84 ? -12.659 -11.517 17.213 1.00 93.75 84 VAL A CA 1
ATOM 685 C C . VAL A 1 84 ? -11.844 -11.387 15.926 1.00 93.75 84 VAL A C 1
ATOM 687 O O . VAL A 1 84 ? -10.838 -12.073 15.773 1.00 93.75 84 VAL A O 1
ATOM 690 N N . GLN A 1 85 ? -12.227 -10.478 15.030 1.00 88.69 85 GLN A N 1
ATOM 691 C CA . GLN A 1 85 ? -11.501 -10.229 13.788 1.00 88.69 85 GLN A CA 1
ATOM 692 C C . GLN A 1 85 ? -10.068 -9.764 14.060 1.00 88.69 85 GLN A C 1
ATOM 694 O O . GLN A 1 85 ? -9.140 -10.374 13.543 1.00 88.69 85 GLN A O 1
ATOM 699 N N . ASN A 1 86 ? -9.877 -8.768 14.928 1.00 88.06 86 ASN A N 1
ATOM 700 C CA . ASN A 1 86 ? -8.548 -8.240 15.256 1.00 88.06 86 ASN A CA 1
ATOM 701 C C . ASN A 1 86 ? -7.652 -9.294 15.930 1.00 88.06 86 ASN A C 1
ATOM 703 O O . ASN A 1 86 ? -6.437 -9.290 15.762 1.00 88.06 86 ASN A O 1
ATOM 707 N N . MET A 1 87 ? -8.244 -10.228 16.681 1.00 90.62 87 MET A N 1
ATOM 708 C CA . MET A 1 87 ? -7.521 -11.369 17.250 1.00 90.62 87 MET A CA 1
ATOM 709 C C . MET A 1 87 ? -7.052 -12.356 16.168 1.00 90.62 87 MET A C 1
ATOM 711 O O . MET A 1 87 ? -5.978 -12.943 16.291 1.00 90.62 87 MET A O 1
ATOM 715 N N . MET A 1 88 ? -7.848 -12.542 15.113 1.00 86.94 88 MET A N 1
ATOM 716 C CA . MET A 1 88 ? -7.583 -13.491 14.023 1.00 86.94 88 MET A CA 1
ATOM 717 C C . MET A 1 88 ? -6.762 -12.895 12.875 1.00 86.94 88 MET A C 1
ATOM 719 O O . MET A 1 88 ? -6.125 -13.636 12.131 1.00 86.94 88 MET A O 1
ATOM 723 N N . GLU A 1 89 ? -6.733 -11.574 12.733 1.00 84.88 89 GLU A N 1
ATOM 724 C CA . GLU A 1 89 ? -5.979 -10.841 11.714 1.00 84.88 89 GLU A CA 1
ATOM 725 C C . GLU A 1 89 ? -4.498 -11.265 11.592 1.00 84.88 89 GLU A C 1
ATOM 727 O O . GLU A 1 89 ? -4.073 -11.591 10.478 1.00 84.88 89 GLU A O 1
ATOM 732 N N . PRO A 1 90 ? -3.711 -11.412 12.683 1.00 82.44 90 PRO A N 1
ATOM 733 C CA . PRO A 1 90 ? -2.339 -11.917 12.572 1.00 82.44 90 PRO A CA 1
ATOM 734 C C . PRO A 1 90 ? -2.268 -13.375 12.088 1.00 82.44 90 PRO A C 1
ATOM 736 O O . PRO A 1 90 ? -1.260 -13.796 11.517 1.00 82.44 90 PRO A O 1
ATOM 739 N N . LEU A 1 91 ? -3.324 -14.165 12.283 1.00 79.31 91 LEU A N 1
ATOM 740 C CA . LEU A 1 91 ? -3.383 -15.565 11.861 1.00 79.31 91 LEU A CA 1
ATOM 741 C C . LEU A 1 91 ? -3.798 -15.717 10.391 1.00 79.31 91 LEU A C 1
ATOM 743 O O . LEU A 1 91 ? -3.345 -16.657 9.739 1.00 79.31 91 LEU A O 1
ATOM 747 N N . MET A 1 92 ? -4.619 -14.799 9.874 1.00 72.06 92 MET A N 1
ATOM 748 C CA . MET A 1 92 ? -5.219 -14.845 8.533 1.00 72.06 92 MET A CA 1
ATOM 749 C C . MET A 1 92 ? -4.466 -14.047 7.458 1.00 72.06 92 MET A C 1
ATOM 751 O O . MET A 1 92 ? -4.915 -14.005 6.312 1.00 72.06 92 MET A O 1
ATOM 755 N N . HIS A 1 93 ? -3.329 -13.422 7.774 1.00 71.12 93 HIS A N 1
ATOM 756 C CA . HIS A 1 93 ? -2.560 -12.716 6.751 1.00 71.12 93 HIS A CA 1
ATOM 757 C C . HIS A 1 93 ? -2.077 -13.684 5.652 1.00 71.12 93 HIS A C 1
ATOM 759 O O . HIS A 1 93 ? -1.425 -14.691 5.916 1.00 71.12 93 HIS A O 1
ATOM 765 N N . TRP A 1 94 ? -2.382 -13.378 4.391 1.00 66.69 94 TRP A N 1
ATOM 766 C CA . TRP A 1 94 ? -1.953 -14.178 3.234 1.00 66.69 94 TRP A CA 1
ATOM 767 C C . TRP A 1 94 ? -0.427 -14.146 3.024 1.00 66.69 94 TRP A C 1
ATOM 769 O O . TRP A 1 94 ? 0.134 -15.023 2.372 1.00 66.69 94 TRP A O 1
ATOM 779 N N . THR A 1 95 ? 0.256 -13.163 3.617 1.00 64.81 95 THR A N 1
ATOM 780 C CA . THR A 1 95 ? 1.718 -13.054 3.709 1.00 64.81 95 THR A CA 1
ATOM 781 C C . THR A 1 95 ? 2.332 -13.949 4.797 1.00 64.81 95 THR A C 1
ATOM 783 O O . THR A 1 95 ? 3.552 -13.935 4.975 1.00 64.81 95 THR A O 1
ATOM 786 N N . ARG A 1 96 ? 1.532 -14.770 5.501 1.00 66.19 96 ARG A N 1
ATOM 787 C CA . ARG A 1 96 ? 2.031 -15.692 6.526 1.00 66.19 96 ARG A CA 1
ATOM 788 C C . ARG A 1 96 ? 2.889 -16.767 5.900 1.00 66.19 96 ARG A C 1
ATOM 790 O O . ARG A 1 96 ? 2.386 -17.708 5.294 1.00 66.19 96 ARG A O 1
ATOM 797 N N . GLN A 1 97 ? 4.191 -16.698 6.147 1.00 62.56 97 GLN A N 1
ATOM 798 C CA . GLN A 1 97 ? 5.121 -17.784 5.836 1.00 62.56 97 GLN A CA 1
ATOM 799 C C . GLN A 1 97 ? 5.018 -18.904 6.883 1.00 62.56 97 GLN A C 1
ATOM 801 O O . GLN A 1 97 ? 5.978 -19.235 7.570 1.00 62.56 97 GLN A O 1
ATOM 806 N N . GLY A 1 98 ? 3.818 -19.459 7.055 1.00 66.94 98 GLY A N 1
ATOM 807 C CA . GLY A 1 98 ? 3.524 -20.468 8.065 1.00 66.94 98 GLY A CA 1
ATOM 808 C C . GLY A 1 98 ? 2.601 -21.542 7.515 1.00 66.94 98 GLY A C 1
ATOM 809 O O . GLY A 1 98 ? 1.414 -21.302 7.308 1.00 66.94 98 GLY A O 1
ATOM 810 N N . GLY A 1 99 ? 3.152 -22.736 7.332 1.00 69.88 99 GLY A N 1
ATOM 811 C CA . GLY A 1 99 ? 2.496 -23.934 6.823 1.00 69.88 99 GLY A CA 1
ATOM 812 C C . GLY A 1 99 ? 3.517 -25.068 6.740 1.00 69.88 99 GLY A C 1
ATOM 813 O O . GLY A 1 99 ? 4.713 -24.8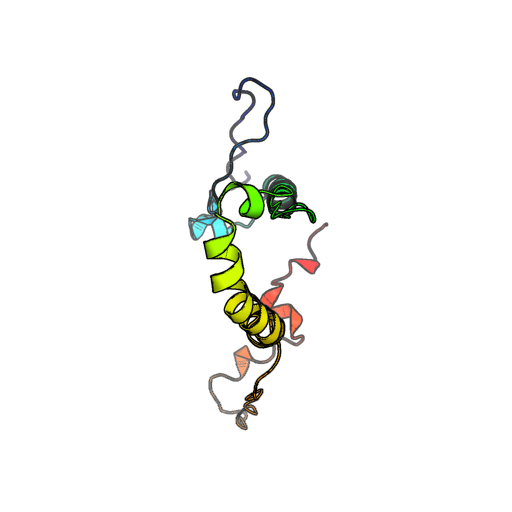52 6.949 1.00 69.88 99 GLY A O 1
ATOM 814 N N . TRP A 1 100 ? 3.068 -26.283 6.442 1.00 73.44 100 TRP A N 1
ATOM 815 C CA . TRP A 1 100 ? 3.987 -27.394 6.209 1.00 73.44 100 TRP A CA 1
ATOM 816 C C . TRP A 1 100 ? 4.750 -27.150 4.906 1.00 73.44 100 TRP A C 1
ATOM 818 O O . TRP A 1 100 ? 4.169 -27.163 3.822 1.00 73.44 100 TRP A O 1
ATOM 828 N N . LYS A 1 101 ? 6.060 -26.915 5.000 1.00 71.56 101 LYS A N 1
ATOM 829 C CA . LYS A 1 101 ? 6.919 -26.808 3.821 1.00 71.56 101 LYS A CA 1
ATOM 830 C C . LYS A 1 101 ? 7.125 -28.204 3.232 1.00 71.56 101 LYS A C 1
ATOM 832 O O . LYS A 1 101 ? 8.002 -28.943 3.675 1.00 71.56 101 LYS A O 1
ATOM 837 N N . ILE A 1 102 ? 6.340 -28.557 2.217 1.00 74.94 102 ILE A N 1
ATOM 838 C CA . ILE A 1 102 ? 6.556 -29.782 1.440 1.00 74.94 102 ILE A CA 1
ATOM 839 C C . ILE A 1 102 ? 7.782 -29.548 0.556 1.00 74.94 102 ILE A C 1
ATOM 841 O O . ILE A 1 102 ? 7.704 -28.926 -0.501 1.00 74.94 102 ILE A O 1
ATOM 845 N N . THR A 1 103 ? 8.944 -29.998 1.026 1.00 77.31 103 THR A N 1
ATOM 846 C CA . THR A 1 103 ? 10.171 -29.986 0.227 1.00 77.31 103 THR A CA 1
ATOM 847 C C . THR A 1 103 ? 10.344 -31.381 -0.345 1.00 77.31 103 THR A C 1
ATOM 849 O O . THR A 1 103 ? 10.629 -32.318 0.395 1.00 77.31 103 THR A O 1
ATOM 852 N N . VAL A 1 104 ? 10.134 -31.534 -1.650 1.00 75.62 104 VAL A N 1
ATOM 853 C CA . VAL A 1 104 ? 10.382 -32.809 -2.327 1.00 75.62 104 VAL A CA 1
ATOM 854 C C . VAL A 1 104 ? 11.880 -32.899 -2.601 1.00 75.62 104 VAL A C 1
ATOM 856 O O . VAL A 1 104 ? 12.462 -31.976 -3.179 1.00 75.62 104 VAL A O 1
ATOM 859 N N . SER A 1 105 ? 12.527 -33.977 -2.162 1.00 73.38 105 SER A N 1
ATOM 860 C CA . SER A 1 105 ? 13.882 -34.279 -2.619 1.00 73.38 105 SER A CA 1
ATOM 861 C C . SER A 1 105 ? 13.860 -34.532 -4.127 1.00 73.38 105 SER A C 1
ATOM 863 O O . SER A 1 105 ? 12.865 -34.993 -4.691 1.00 73.38 105 SER A O 1
ATOM 865 N N . ARG A 1 106 ? 14.957 -34.198 -4.811 1.00 62.44 106 ARG A N 1
ATOM 866 C CA . ARG A 1 106 ? 15.092 -34.530 -6.232 1.00 62.44 106 ARG A CA 1
ATOM 867 C C . ARG A 1 106 ? 15.212 -36.055 -6.375 1.00 62.44 106 ARG A C 1
ATOM 869 O O . ARG A 1 106 ? 15.919 -36.656 -5.563 1.00 62.44 106 ARG A O 1
ATOM 876 N N . PRO A 1 107 ? 14.572 -36.681 -7.377 1.00 71.50 107 PRO A N 1
ATOM 877 C CA . PRO A 1 107 ? 14.804 -38.091 -7.668 1.00 71.50 107 PRO A CA 1
ATOM 878 C C . PRO A 1 107 ? 16.269 -38.308 -8.078 1.00 71.50 107 PRO A C 1
ATOM 880 O O . PRO A 1 107 ? 16.872 -37.451 -8.726 1.00 71.50 107 PRO A O 1
ATOM 883 N N . THR A 1 108 ? 16.850 -39.445 -7.697 1.00 67.50 108 THR A N 1
ATOM 884 C CA . THR A 1 108 ? 18.178 -39.876 -8.162 1.00 67.50 108 THR A CA 1
ATOM 885 C C . THR A 1 108 ? 18.168 -40.070 -9.679 1.00 67.50 108 THR A C 1
ATOM 887 O O . THR A 1 108 ? 17.305 -40.775 -10.197 1.00 67.50 108 THR A O 1
ATOM 890 N N . MET A 1 109 ? 19.119 -39.450 -10.384 1.00 65.69 109 MET A N 1
ATOM 891 C CA . MET A 1 109 ? 19.275 -39.546 -11.841 1.00 65.69 109 MET A CA 1
ATOM 892 C C . MET A 1 109 ? 20.585 -40.252 -12.200 1.00 65.69 109 MET A C 1
ATOM 894 O O . MET A 1 109 ? 21.600 -40.061 -11.531 1.00 65.69 109 MET A O 1
ATOM 898 N N . TYR A 1 110 ? 20.546 -41.047 -13.268 1.00 74.31 110 TYR A N 1
ATOM 899 C CA . TYR A 1 110 ? 21.678 -41.792 -13.827 1.00 74.31 110 TYR A CA 1
ATOM 900 C C . TYR A 1 110 ? 22.237 -41.068 -15.068 1.00 74.31 110 TYR A C 1
ATOM 902 O O . TYR A 1 110 ? 21.474 -40.317 -15.687 1.00 74.31 110 TYR A O 1
ATOM 910 N N . PRO A 1 111 ? 23.527 -41.251 -15.429 1.00 68.44 111 PRO A N 1
ATOM 911 C CA . PRO A 1 111 ? 24.229 -40.537 -16.518 1.00 68.44 111 PRO A CA 1
ATOM 912 C C . PRO A 1 111 ? 23.641 -40.719 -17.932 1.00 68.44 111 PRO A C 1
ATOM 914 O O . PRO A 1 111 ? 24.071 -40.075 -18.881 1.00 68.44 111 PRO A O 1
ATOM 917 N N . ASP A 1 112 ? 22.646 -41.576 -18.060 1.00 69.31 112 ASP A N 1
ATOM 918 C CA . ASP A 1 112 ? 21.941 -42.003 -19.260 1.00 69.31 112 ASP A CA 1
ATOM 919 C C . ASP A 1 112 ? 20.506 -41.437 -19.343 1.00 69.31 112 ASP A C 1
ATOM 921 O O . ASP A 1 112 ? 19.783 -41.665 -20.314 1.00 69.31 112 ASP A O 1
ATOM 925 N N . THR A 1 113 ? 20.084 -40.637 -18.356 1.00 68.06 113 THR A N 1
ATOM 926 C CA . THR A 1 113 ? 18.793 -39.933 -18.386 1.00 68.06 113 THR A CA 1
ATOM 927 C C . THR A 1 113 ? 18.825 -38.737 -19.352 1.00 68.06 113 THR A C 1
ATOM 929 O O . THR A 1 113 ? 19.685 -37.867 -19.283 1.00 68.06 113 THR A O 1
ATOM 932 N N . LYS A 1 114 ? 17.865 -38.673 -20.281 1.00 61.12 114 LYS A N 1
ATOM 933 C CA . LYS A 1 114 ? 17.857 -37.734 -21.424 1.00 61.12 114 LYS A CA 1
ATOM 934 C C . LYS A 1 114 ? 17.857 -36.234 -21.051 1.00 61.12 114 LYS A C 1
ATOM 936 O O . LYS A 1 114 ? 18.215 -35.410 -21.885 1.00 61.12 114 LYS A O 1
ATOM 941 N N . ASP A 1 115 ? 17.508 -35.886 -19.811 1.00 56.91 115 ASP A N 1
ATOM 942 C CA . ASP A 1 115 ? 17.329 -34.499 -19.346 1.00 56.91 115 ASP A CA 1
ATOM 943 C C . ASP A 1 115 ? 18.510 -33.952 -18.506 1.00 56.91 115 ASP A C 1
ATOM 945 O O . ASP A 1 115 ? 18.401 -32.889 -17.889 1.00 56.91 115 ASP A O 1
ATOM 949 N N . LEU A 1 116 ? 19.656 -34.650 -18.481 1.00 60.34 116 LEU A N 1
ATOM 950 C CA . LEU A 1 116 ? 20.853 -34.258 -17.711 1.00 60.34 116 LEU A CA 1
ATOM 951 C C . LEU A 1 116 ? 21.445 -32.912 -18.143 1.00 60.34 116 LEU A C 1
ATOM 953 O O . LEU A 1 116 ? 21.959 -32.166 -17.305 1.00 60.34 116 LEU A O 1
ATOM 957 N N . ASP A 1 117 ? 21.337 -32.581 -19.432 1.00 54.97 117 ASP A N 1
ATOM 958 C CA . ASP A 1 117 ? 22.031 -31.434 -20.019 1.00 54.97 117 ASP A CA 1
ATOM 959 C C . ASP A 1 117 ? 21.473 -30.067 -19.603 1.00 54.97 117 ASP A C 1
ATOM 961 O O . ASP A 1 117 ? 22.165 -29.047 -19.609 1.00 54.97 117 ASP A O 1
ATOM 965 N N . VAL A 1 118 ? 20.222 -30.039 -19.149 1.00 56.31 118 VAL A N 1
ATOM 966 C CA . VAL A 1 118 ? 19.539 -28.809 -18.723 1.00 56.31 118 VAL A CA 1
ATOM 967 C C . VAL A 1 118 ? 19.898 -28.436 -17.272 1.00 56.31 118 VAL A C 1
ATOM 969 O O . VAL A 1 118 ? 19.645 -27.315 -16.823 1.00 56.31 118 VAL A O 1
ATOM 972 N N . LEU A 1 119 ? 20.513 -29.359 -16.522 1.00 54.56 119 LEU A N 1
ATOM 973 C CA . LEU A 1 119 ? 20.699 -29.252 -15.072 1.00 54.56 119 LEU A CA 1
ATOM 974 C C . LEU A 1 119 ? 22.003 -28.566 -14.643 1.00 54.56 119 LEU A C 1
ATOM 976 O O . LEU A 1 119 ? 22.077 -28.082 -13.512 1.00 54.56 119 LEU A O 1
ATOM 980 N N . TYR A 1 120 ? 23.016 -28.468 -15.508 1.00 52.53 120 TYR A N 1
ATOM 981 C CA . TYR A 1 120 ? 24.350 -27.971 -15.136 1.00 52.53 120 TYR A CA 1
ATOM 982 C C . TYR A 1 120 ? 24.636 -26.506 -15.504 1.00 52.53 120 TYR A C 1
ATOM 984 O O . TYR A 1 120 ? 25.790 -26.113 -15.694 1.00 52.53 120 TYR A O 1
ATOM 992 N N . ARG A 1 121 ? 23.621 -25.626 -15.490 1.00 54.16 121 ARG A N 1
ATOM 993 C CA . ARG A 1 121 ? 23.909 -24.196 -15.266 1.00 54.16 121 ARG A CA 1
ATOM 994 C C . ARG A 1 121 ? 24.500 -24.049 -13.859 1.00 54.16 121 ARG A C 1
ATOM 996 O O . ARG A 1 121 ? 23.804 -24.137 -12.854 1.00 54.16 121 ARG A O 1
ATOM 1003 N N . THR A 1 122 ? 25.805 -23.810 -13.809 1.00 54.97 122 THR A N 1
ATOM 1004 C CA . THR A 1 122 ? 26.714 -23.947 -12.656 1.00 54.97 122 THR A CA 1
ATOM 1005 C C . THR A 1 122 ? 26.385 -23.100 -11.422 1.00 54.97 122 THR A C 1
ATOM 1007 O O . THR A 1 122 ? 26.989 -23.307 -10.372 1.00 54.97 122 THR A O 1
ATOM 1010 N N . LYS A 1 123 ? 25.458 -22.136 -11.503 1.00 57.41 123 LYS A N 1
ATOM 1011 C CA . LYS A 1 123 ? 25.057 -21.286 -10.368 1.00 57.41 123 LYS A CA 1
ATOM 1012 C C . LYS A 1 123 ? 23.550 -21.027 -10.400 1.00 57.41 123 LYS A C 1
ATOM 1014 O O . LYS A 1 123 ? 23.035 -20.573 -11.416 1.00 57.41 123 LYS A O 1
ATOM 1019 N N . GLY A 1 124 ? 22.859 -21.229 -9.274 1.00 53.44 124 GLY A N 1
ATOM 1020 C CA . GLY A 1 124 ? 21.394 -21.096 -9.173 1.00 53.44 124 GLY A CA 1
ATOM 1021 C C . GLY A 1 124 ? 20.831 -19.735 -9.613 1.00 53.44 124 GLY A C 1
ATOM 1022 O O . GLY A 1 124 ? 19.749 -19.677 -10.188 1.00 53.44 124 GLY A O 1
ATOM 1023 N N . ASN A 1 125 ? 21.595 -18.648 -9.449 1.00 60.94 125 ASN A N 1
ATOM 1024 C CA . ASN A 1 125 ? 21.189 -17.306 -9.886 1.00 60.94 125 ASN A CA 1
ATOM 1025 C C . ASN A 1 125 ? 21.168 -17.148 -11.428 1.00 60.94 125 ASN A C 1
ATOM 1027 O O . ASN A 1 125 ? 20.430 -16.340 -11.979 1.00 60.94 125 ASN A O 1
ATOM 1031 N N . GLN A 1 126 ? 21.934 -17.963 -12.163 1.00 55.03 126 GLN A N 1
ATOM 1032 C CA . GLN A 1 126 ? 22.058 -17.881 -13.629 1.00 55.03 126 GLN A CA 1
ATOM 1033 C C . GLN A 1 126 ? 20.800 -18.346 -14.379 1.00 55.03 126 GLN A C 1
ATOM 1035 O O . GLN A 1 126 ? 20.691 -18.130 -15.587 1.00 55.03 126 GLN A O 1
ATOM 1040 N N . PHE A 1 127 ? 19.864 -19.010 -13.699 1.00 53.22 127 PHE A N 1
ATOM 1041 C CA . PHE A 1 127 ? 18.606 -19.448 -14.305 1.00 53.22 127 PHE A CA 1
ATOM 1042 C C . PHE A 1 127 ? 17.649 -18.275 -14.549 1.00 53.22 127 PHE A C 1
ATOM 1044 O O . PHE A 1 127 ? 17.008 -18.218 -15.593 1.00 53.22 127 PHE A O 1
ATOM 1051 N N . TYR A 1 128 ? 17.606 -17.319 -13.618 1.00 53.47 128 TYR A N 1
ATOM 1052 C CA . TYR A 1 128 ? 16.694 -16.173 -13.668 1.00 53.47 128 TYR A CA 1
ATOM 1053 C C . TYR A 1 128 ? 17.348 -14.916 -14.250 1.00 53.47 128 TYR A C 1
ATOM 1055 O O . TYR A 1 128 ? 16.686 -14.123 -14.910 1.00 53.47 128 TYR A O 1
ATOM 1063 N N . VAL A 1 129 ? 18.655 -14.745 -14.036 1.00 59.47 129 VAL A N 1
ATOM 1064 C CA . VAL A 1 129 ? 19.366 -13.504 -14.364 1.00 59.47 129 VAL A CA 1
ATOM 1065 C C . VAL A 1 129 ? 19.668 -13.350 -15.856 1.00 59.47 129 VAL A C 1
ATOM 1067 O O . VAL A 1 129 ? 19.731 -12.224 -16.330 1.00 59.47 129 VAL A O 1
ATOM 1070 N N . ASN A 1 130 ? 19.879 -14.435 -16.618 1.00 60.41 130 ASN A N 1
ATOM 1071 C CA . ASN A 1 130 ? 20.198 -14.382 -18.062 1.00 60.41 130 ASN A CA 1
ATOM 1072 C C . ASN A 1 130 ? 21.220 -13.280 -18.455 1.00 60.41 130 ASN A C 1
ATOM 1074 O O . ASN A 1 130 ? 21.080 -12.613 -19.475 1.00 60.41 130 ASN A O 1
ATOM 1078 N N . GLY A 1 131 ? 22.258 -13.069 -17.639 1.00 61.31 131 GLY A N 1
ATOM 1079 C CA . GLY A 1 131 ? 23.291 -12.058 -17.902 1.00 61.31 131 GLY A CA 1
ATOM 1080 C C . GLY A 1 131 ? 22.914 -10.603 -17.580 1.00 61.31 131 GLY A C 1
ATOM 1081 O O . GLY A 1 131 ? 23.729 -9.725 -17.841 1.00 61.31 131 GLY A O 1
ATOM 1082 N N . PHE A 1 132 ? 21.750 -10.341 -16.975 1.00 59.19 132 PHE A N 1
ATOM 1083 C CA . PHE A 1 132 ? 21.316 -9.008 -16.532 1.00 59.19 132 PHE A CA 1
ATOM 1084 C C . PHE A 1 132 ? 22.319 -8.347 -15.569 1.00 59.19 132 PHE A C 1
ATOM 1086 O O . PHE A 1 132 ? 22.689 -7.193 -15.772 1.00 59.19 132 PHE A O 1
ATOM 1093 N N . ASP A 1 133 ? 22.861 -9.113 -14.617 1.00 63.03 133 ASP A N 1
ATOM 1094 C CA . ASP A 1 133 ? 23.858 -8.658 -13.629 1.00 63.03 133 ASP A CA 1
ATOM 1095 C C . ASP A 1 133 ? 25.195 -8.196 -14.246 1.00 63.03 133 ASP A C 1
ATOM 1097 O O . ASP A 1 133 ? 26.021 -7.609 -13.557 1.00 63.03 133 ASP A O 1
ATOM 1101 N N . LYS A 1 134 ? 25.450 -8.503 -15.525 1.00 62.00 134 LYS A N 1
ATOM 1102 C CA . LYS A 1 134 ? 26.682 -8.126 -16.243 1.00 62.00 134 LYS A CA 1
ATOM 1103 C C . LYS A 1 134 ? 26.486 -6.934 -17.186 1.00 62.00 134 LYS A C 1
ATOM 1105 O O . LYS A 1 134 ? 27.414 -6.580 -17.910 1.00 62.00 134 LYS A O 1
ATOM 1110 N N . SER A 1 135 ? 25.280 -6.370 -17.246 1.00 58.28 135 SER A N 1
ATOM 1111 C CA . SER A 1 135 ? 25.006 -5.176 -18.047 1.00 58.28 135 SER A CA 1
ATOM 1112 C C . SER A 1 135 ? 25.613 -3.935 -17.376 1.00 58.28 135 SER A C 1
ATOM 1114 O O . SER A 1 135 ? 25.706 -3.922 -16.151 1.00 58.28 135 SER A O 1
ATOM 1116 N N . PRO A 1 136 ? 26.058 -2.917 -18.139 1.00 51.59 136 PRO A N 1
ATOM 1117 C CA . PRO A 1 136 ? 26.587 -1.682 -17.570 1.00 51.59 136 PRO A CA 1
ATOM 1118 C C . PRO A 1 136 ? 25.440 -0.883 -16.929 1.00 51.59 136 PRO A C 1
ATOM 1120 O O . PRO A 1 136 ? 24.803 -0.040 -17.562 1.00 51.59 136 PRO A O 1
ATOM 1123 N N . ILE A 1 137 ? 25.151 -1.236 -15.680 1.00 48.50 137 ILE A N 1
ATOM 1124 C CA . ILE A 1 137 ? 24.406 -0.496 -14.659 1.00 48.50 137 ILE A CA 1
ATOM 1125 C C . ILE A 1 137 ? 25.392 -0.220 -13.529 1.00 48.50 137 ILE A C 1
ATOM 1127 O O . ILE A 1 137 ? 26.181 -1.140 -13.213 1.00 48.50 137 ILE A O 1
#

pLDDT: mean 71.06, std 12.92, range [41.75, 95.19]

Secondary structure (DSSP, 8-state):
--SSPPPPP-TTSTT-PPPP--SSTGGGSHHHHTT---HHHHHHHHHHHHHTS--TT-S-PPTTHHHHHS-HHHHHHHHHHHHHHHHHHHHH-TT---S----PPPPP--TT-TTGGGS--SSTTHHHHTTGGGS--